Protein AF-A0AAW2CA34-F1 (afdb_monomer)

Mean predicted aligned error: 5.08 Å

Secondary structure (DSSP, 8-state):
--TTHHHHHHHHHHHHHHH-TT-EEEEEE-TTS-EEEEEEE-HHHHHHHHHHTTS-EEEEETT-STT---EEEEEEE-TTS-EEEEEEEE-S---HHHH-

Organism: NCBI:txid425828

Radius of gyration: 14.35 Å; Cα contacts (8 Å, |Δi|>4): 165; chains: 1; bounding box: 37×29×36 Å

Solvent-accessible surface area (backbone atoms only — not comparable to full-atom values): 5666 Å² total; per-residue (Å²): 119,66,96,56,58,61,57,52,53,50,53,52,53,47,54,46,35,76,74,30,87,64,30,46,75,52,72,44,61,44,98,82,72,42,84,30,35,39,39,41,28,49,46,66,23,48,55,47,36,76,74,29,54,90,48,77,47,72,51,71,51,75,43,79,47,101,72,58,30,34,39,35,38,35,30,29,49,44,99,83,73,41,85,38,63,40,32,41,33,40,32,65,57,94,48,72,76,72,78,106

Foldseek 3Di:
DPPCPQVVVVVVLVVLCVVAVQKDKDFDADPVRHTAKIKTFDNVLQVCCVQFVPDWDWDWPQQPDPLRWIKIWIWGADPVRDIGTNIIMTHNDPDPVRVD

pLDDT: mean 88.0, std 10.16, range [55.97, 97.5]

Structure (mmCIF, N/CA/C/O backbone):
data_AF-A0AAW2CA34-F1
#
_entry.id   AF-A0AAW2CA34-F1
#
loop_
_atom_site.group_PDB
_atom_site.id
_atom_site.type_symbol
_atom_site.label_atom_id
_atom_site.label_alt_id
_atom_site.label_comp_id
_atom_site.label_asym_id
_atom_site.label_entity_id
_atom_site.label_seq_id
_atom_site.pdbx_PDB_ins_code
_atom_site.Cartn_x
_atom_site.Cartn_y
_atom_site.Cartn_z
_atom_site.occupancy
_atom_site.B_iso_or_equiv
_atom_site.auth_seq_id
_atom_site.auth_comp_id
_atom_si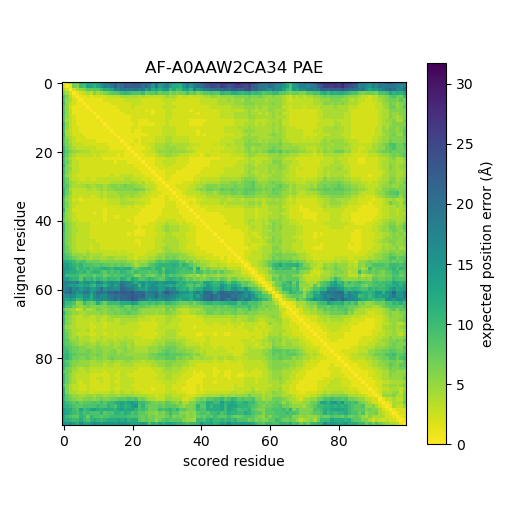te.auth_asym_id
_atom_site.auth_atom_id
_atom_site.pdbx_PDB_model_num
ATOM 1 N N . MET A 1 1 ? -6.536 1.881 16.786 1.00 58.66 1 MET A N 1
ATOM 2 C CA . MET A 1 1 ? -5.444 2.869 16.827 1.00 58.66 1 MET A CA 1
ATOM 3 C C . MET A 1 1 ? -5.452 3.537 18.192 1.00 58.66 1 MET A C 1
ATOM 5 O O . MET A 1 1 ? -6.531 3.646 18.755 1.00 58.66 1 MET A O 1
ATOM 9 N N . ARG A 1 2 ? -4.299 3.907 18.760 1.00 60.31 2 ARG A N 1
ATOM 10 C CA . ARG A 1 2 ? -4.264 4.978 19.764 1.00 60.31 2 ARG A CA 1
ATOM 11 C C . ARG A 1 2 ? -4.700 6.257 19.053 1.00 60.31 2 ARG A C 1
ATOM 13 O O . ARG A 1 2 ? -4.376 6.408 17.873 1.00 60.31 2 ARG A O 1
ATOM 20 N N . ASP A 1 3 ? -5.443 7.116 19.737 1.00 65.50 3 ASP A N 1
ATOM 21 C CA . ASP A 1 3 ? -5.907 8.380 19.162 1.00 65.50 3 ASP A CA 1
ATOM 22 C C . ASP A 1 3 ? -4.699 9.164 18.616 1.00 65.50 3 ASP A C 1
ATOM 24 O O . ASP A 1 3 ? -3.778 9.476 19.373 1.00 65.50 3 ASP A O 1
ATOM 28 N N . GLY A 1 4 ? -4.663 9.417 17.302 1.00 83.94 4 GLY A N 1
ATOM 29 C CA . GLY A 1 4 ? -3.615 10.196 16.635 1.00 83.94 4 GLY A CA 1
ATOM 30 C C . GLY A 1 4 ? -2.659 9.422 15.719 1.00 83.94 4 GLY A C 1
ATOM 31 O O . GLY A 1 4 ? -2.062 10.039 14.837 1.00 83.94 4 GLY A O 1
ATOM 32 N N . ASP A 1 5 ? -2.486 8.103 15.870 1.00 88.81 5 ASP A N 1
ATOM 33 C CA . ASP A 1 5 ? -1.501 7.354 15.060 1.00 88.81 5 ASP A CA 1
ATOM 34 C C . ASP A 1 5 ? -1.902 7.289 13.579 1.00 88.81 5 ASP A C 1
ATOM 36 O O . ASP A 1 5 ? -1.067 7.456 12.686 1.00 88.81 5 ASP A O 1
ATOM 40 N N . ALA A 1 6 ? -3.189 7.040 13.315 1.00 90.00 6 ALA A N 1
ATOM 41 C CA . ALA A 1 6 ? -3.718 6.995 11.956 1.00 90.00 6 ALA A CA 1
ATOM 42 C C . ALA A 1 6 ? -3.664 8.384 11.316 1.00 90.00 6 ALA A C 1
ATOM 44 O O . ALA A 1 6 ? -3.247 8.522 10.171 1.00 90.00 6 ALA A O 1
ATOM 45 N N . GLU A 1 7 ? -4.024 9.414 12.074 1.00 92.12 7 GLU A N 1
ATOM 46 C CA . GLU A 1 7 ? -3.998 10.806 11.649 1.00 92.12 7 GLU A CA 1
ATOM 47 C C . GLU A 1 7 ? -2.572 11.257 11.315 1.00 92.12 7 GLU A C 1
ATOM 49 O O . GLU A 1 7 ? -2.356 11.853 10.262 1.00 92.12 7 GLU A O 1
ATOM 54 N N . CYS A 1 8 ? -1.582 10.915 12.147 1.00 93.94 8 CYS A N 1
ATOM 55 C CA . CYS A 1 8 ? -0.173 11.210 11.877 1.00 93.94 8 CYS A CA 1
ATOM 56 C C . CYS A 1 8 ? 0.326 10.507 10.611 1.00 93.94 8 CYS A C 1
ATOM 58 O O . CYS A 1 8 ? 1.005 11.127 9.791 1.00 93.94 8 CYS A O 1
ATOM 60 N N . ALA A 1 9 ? -0.017 9.228 10.432 1.00 93.19 9 ALA A N 1
ATOM 61 C CA . ALA A 1 9 ? 0.364 8.476 9.241 1.00 93.19 9 ALA A CA 1
ATOM 62 C C . ALA A 1 9 ? -0.260 9.078 7.973 1.00 93.19 9 ALA A C 1
ATOM 64 O O . ALA A 1 9 ? 0.440 9.294 6.985 1.00 93.19 9 ALA A O 1
ATOM 65 N N . LEU A 1 10 ? -1.553 9.411 8.009 1.00 94.62 10 LEU A N 1
ATOM 66 C CA . LEU A 1 10 ? -2.244 10.046 6.888 1.00 94.62 10 LEU A CA 1
ATOM 67 C C . LEU A 1 10 ? -1.679 11.438 6.586 1.00 94.62 10 LEU A C 1
ATOM 69 O O . LEU A 1 10 ? -1.449 11.749 5.422 1.00 94.62 10 LEU A O 1
ATOM 73 N N . ALA A 1 11 ? -1.388 12.248 7.607 1.00 96.00 11 ALA A N 1
ATOM 74 C CA . ALA A 1 11 ? -0.766 13.559 7.428 1.00 96.00 11 ALA A CA 1
ATOM 75 C C . ALA A 1 11 ? 0.624 13.449 6.782 1.00 96.00 11 ALA A C 1
ATOM 77 O O . ALA A 1 11 ? 0.954 14.223 5.885 1.00 96.00 11 ALA A O 1
ATOM 78 N N . TYR A 1 12 ? 1.422 12.458 7.188 1.00 96.56 12 TYR A N 1
ATOM 79 C CA . TYR A 1 12 ? 2.719 12.187 6.573 1.00 96.56 12 TYR A CA 1
ATOM 80 C C . TYR A 1 12 ? 2.588 11.792 5.096 1.00 96.56 12 TYR A C 1
ATOM 82 O O . TYR A 1 12 ? 3.296 12.334 4.247 1.00 96.56 12 TYR A O 1
ATOM 90 N N . LEU A 1 13 ? 1.680 10.866 4.776 1.00 96.38 13 LEU A N 1
ATOM 91 C CA . LEU A 1 13 ? 1.468 10.403 3.402 1.00 96.38 13 LEU A CA 1
ATOM 92 C C . LEU A 1 13 ? 0.876 11.503 2.515 1.00 96.38 13 LEU A C 1
ATOM 94 O O . LEU A 1 13 ? 1.252 11.608 1.350 1.00 96.38 13 LEU A O 1
ATOM 98 N N . GLN A 1 14 ? 0.019 12.364 3.066 1.00 95.62 14 GLN A N 1
ATOM 99 C CA . GLN A 1 14 ? -0.483 13.537 2.358 1.00 95.62 14 GLN A CA 1
ATOM 100 C C . GLN A 1 14 ? 0.649 14.521 2.052 1.00 95.62 14 GLN A C 1
ATOM 102 O O . GLN A 1 14 ? 0.790 14.940 0.910 1.00 95.62 14 GLN A O 1
ATOM 107 N N . ALA A 1 15 ? 1.521 14.812 3.021 1.00 97.25 15 ALA A N 1
ATOM 108 C CA . ALA A 1 15 ? 2.682 15.667 2.781 1.00 97.25 15 ALA A CA 1
ATOM 109 C C . ALA A 1 15 ? 3.618 15.087 1.704 1.00 97.25 15 ALA A C 1
ATOM 111 O O . ALA A 1 15 ? 4.209 15.837 0.931 1.00 97.25 15 ALA A O 1
ATOM 112 N N . LYS A 1 16 ? 3.741 13.754 1.614 1.00 97.06 16 LYS A N 1
ATOM 113 C CA . LYS A 1 16 ? 4.464 13.089 0.518 1.00 97.06 16 LYS A CA 1
ATOM 114 C C . LYS A 1 16 ? 3.777 13.283 -0.833 1.00 97.06 16 LYS A C 1
ATOM 116 O O . LYS A 1 16 ? 4.467 13.614 -1.790 1.00 9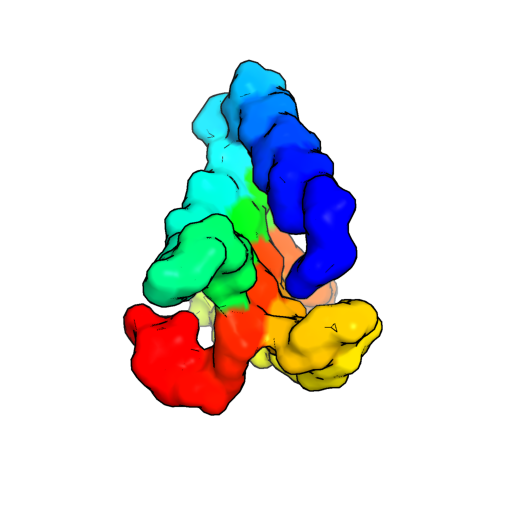7.06 16 LYS A O 1
ATOM 121 N N . ALA A 1 17 ? 2.455 13.133 -0.893 1.00 95.44 17 ALA A N 1
ATOM 122 C CA . ALA A 1 17 ? 1.671 13.378 -2.104 1.00 95.44 17 ALA A CA 1
ATOM 123 C C . ALA A 1 17 ? 1.746 14.843 -2.574 1.00 95.44 17 ALA A C 1
ATOM 125 O O . ALA A 1 17 ? 1.803 15.105 -3.771 1.00 95.44 17 ALA A O 1
ATOM 126 N N . ASP A 1 18 ? 1.805 15.795 -1.641 1.00 96.38 18 ASP A N 1
ATOM 127 C CA . ASP A 1 18 ? 1.935 17.220 -1.960 1.00 96.38 18 ASP A CA 1
ATOM 128 C C . ASP A 1 18 ? 3.332 17.566 -2.518 1.00 96.38 18 ASP A C 1
ATOM 130 O O . ASP A 1 18 ? 3.478 18.505 -3.301 1.00 96.38 18 ASP A O 1
ATOM 134 N N . MET A 1 19 ? 4.368 16.816 -2.121 1.00 96.88 19 MET A N 1
ATOM 135 C CA . MET A 1 19 ? 5.748 16.995 -2.598 1.00 96.88 19 MET A CA 1
ATOM 136 C C . MET A 1 19 ? 6.036 16.271 -3.916 1.00 96.88 19 MET A C 1
ATOM 138 O O . MET A 1 19 ? 6.923 16.690 -4.659 1.00 96.88 19 MET A O 1
ATOM 142 N N . ASP A 1 20 ? 5.332 15.176 -4.186 1.00 96.88 20 ASP A N 1
ATOM 143 C CA . ASP A 1 20 ? 5.573 14.307 -5.328 1.00 96.88 20 ASP A CA 1
ATOM 144 C C . ASP A 1 20 ? 4.245 13.912 -5.980 1.00 96.88 20 ASP A C 1
ATOM 146 O O . ASP A 1 20 ? 3.513 13.060 -5.479 1.00 96.88 20 ASP A O 1
ATOM 150 N N . SER A 1 21 ? 3.957 14.501 -7.144 1.00 94.69 21 SER A N 1
ATOM 151 C CA . SER A 1 21 ? 2.715 14.267 -7.890 1.00 94.69 21 SER A CA 1
ATOM 152 C C . SER A 1 21 ? 2.530 12.822 -8.359 1.00 94.69 21 SER A C 1
ATOM 154 O O . SER A 1 21 ? 1.428 12.439 -8.753 1.00 94.69 21 SER A O 1
ATOM 156 N N . SER A 1 22 ? 3.608 12.037 -8.385 1.00 95.75 22 SER A N 1
ATOM 157 C CA . SER A 1 22 ? 3.572 10.629 -8.766 1.00 95.75 22 SER A CA 1
ATOM 158 C C . SER A 1 22 ? 3.415 9.704 -7.554 1.00 95.75 22 SER A C 1
ATOM 160 O O . SER A 1 22 ? 3.042 8.542 -7.740 1.00 95.75 22 SER A O 1
ATOM 162 N N . PHE A 1 23 ? 3.575 10.209 -6.327 1.00 96.81 23 PHE A N 1
ATOM 163 C CA . PHE A 1 23 ? 3.212 9.485 -5.114 1.00 96.81 23 PHE A CA 1
ATOM 164 C C . PHE A 1 23 ? 1.699 9.251 -5.078 1.00 96.81 23 PHE A C 1
ATOM 166 O O . PHE A 1 23 ? 0.901 10.136 -5.385 1.00 96.81 23 PHE A O 1
ATOM 173 N N . PHE A 1 24 ? 1.284 8.049 -4.687 1.00 95.44 24 PHE A N 1
ATOM 174 C CA . PHE A 1 24 ? -0.128 7.695 -4.619 1.00 95.44 24 PHE A CA 1
ATOM 175 C C . PHE A 1 24 ? -0.462 7.101 -3.259 1.00 95.44 24 PHE A C 1
ATOM 177 O O . PHE A 1 24 ? 0.223 6.204 -2.775 1.00 95.44 24 PHE A O 1
ATOM 184 N N . CYS A 1 25 ? -1.548 7.580 -2.658 1.00 96.25 25 CYS A N 1
ATOM 185 C CA . CYS A 1 25 ? -2.076 7.062 -1.407 1.00 96.25 25 CYS A CA 1
ATOM 186 C C . CYS A 1 25 ? -3.605 7.079 -1.438 1.00 96.25 25 CYS A C 1
ATOM 188 O O . CYS A 1 25 ? -4.223 8.027 -1.923 1.00 96.25 25 CYS A O 1
ATOM 190 N N . ARG A 1 26 ? -4.224 6.025 -0.907 1.00 94.94 26 ARG A N 1
ATOM 191 C CA . ARG A 1 26 ? -5.676 5.904 -0.778 1.00 94.94 26 ARG A CA 1
ATOM 192 C C . ARG A 1 26 ? -6.023 5.160 0.496 1.00 94.94 26 ARG A C 1
ATOM 194 O O . ARG A 1 26 ? -5.345 4.206 0.856 1.00 94.94 26 ARG A O 1
ATOM 201 N N . TYR A 1 27 ? -7.104 5.559 1.149 1.00 94.75 27 TYR A N 1
ATOM 202 C CA . TYR A 1 27 ? -7.567 4.891 2.355 1.00 94.75 27 TYR A CA 1
ATOM 203 C C . TYR A 1 27 ? -9.088 4.820 2.434 1.00 94.75 27 TYR A C 1
ATOM 205 O O . TYR A 1 27 ? -9.802 5.542 1.734 1.00 94.75 27 TYR A O 1
ATOM 213 N N . THR A 1 28 ? -9.571 3.940 3.303 1.00 94.00 28 THR A N 1
ATOM 214 C CA . THR A 1 28 ? -10.977 3.813 3.687 1.00 94.00 28 THR A CA 1
ATOM 215 C C . THR A 1 28 ? -11.108 3.914 5.201 1.00 94.00 28 THR A C 1
ATOM 217 O O . THR A 1 28 ? -10.156 3.666 5.946 1.00 94.00 28 THR A O 1
ATOM 220 N N . VAL A 1 29 ? -12.302 4.271 5.667 1.00 91.94 29 VAL A N 1
ATOM 221 C CA . VAL A 1 29 ? -12.645 4.283 7.093 1.00 91.94 29 VAL A CA 1
ATOM 222 C C . VAL A 1 29 ? -13.747 3.271 7.383 1.00 91.94 29 VAL A C 1
ATOM 224 O O . VAL A 1 29 ? -14.551 2.953 6.507 1.00 91.94 29 VAL A O 1
ATOM 227 N N . ASP A 1 30 ? -13.761 2.736 8.600 1.00 89.25 30 ASP A N 1
ATOM 228 C CA . ASP A 1 30 ? -14.817 1.848 9.074 1.00 89.25 30 ASP A CA 1
ATOM 229 C C . ASP A 1 30 ? -16.063 2.636 9.530 1.00 89.25 30 ASP A C 1
ATOM 231 O 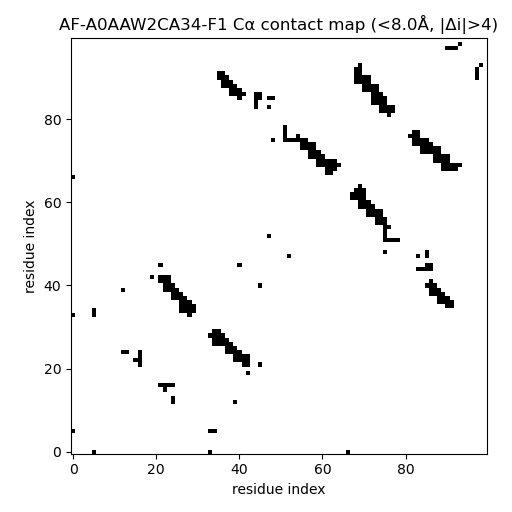O . ASP A 1 30 ? -16.137 3.862 9.435 1.00 89.25 30 ASP A O 1
ATOM 235 N N . LYS A 1 31 ? -17.068 1.918 10.044 1.00 89.50 31 LYS A N 1
ATOM 236 C CA . LYS A 1 31 ? -18.324 2.507 10.546 1.00 89.50 31 LYS A CA 1
ATOM 237 C C . LYS A 1 31 ? -18.133 3.421 11.764 1.00 89.50 31 LYS A C 1
ATOM 239 O O . LYS A 1 31 ? -19.041 4.176 12.093 1.00 89.50 31 LYS A O 1
ATOM 244 N N . GLU A 1 32 ? -16.990 3.331 12.435 1.00 89.06 32 GLU A N 1
ATOM 245 C CA . GLU A 1 32 ? -16.613 4.140 13.596 1.00 89.06 32 GLU A CA 1
ATOM 246 C C . GLU A 1 32 ? -15.650 5.276 13.196 1.00 89.06 32 GLU A C 1
ATOM 248 O O . GLU A 1 32 ? -15.027 5.888 14.061 1.00 89.06 32 GLU A O 1
ATOM 253 N N . SER A 1 33 ? -15.517 5.566 11.893 1.00 87.88 33 SER A N 1
ATOM 254 C CA . SER A 1 33 ? -14.609 6.579 11.333 1.00 87.88 33 SER A CA 1
ATOM 255 C C . SER A 1 33 ? -13.126 6.326 11.623 1.00 87.88 33 SER A C 1
ATOM 257 O O . SER A 1 33 ? -12.317 7.251 11.596 1.00 87.88 33 SER A O 1
ATOM 259 N N . ARG A 1 34 ? -12.738 5.072 11.873 1.00 87.19 34 ARG A N 1
ATOM 260 C CA . ARG A 1 34 ? -11.335 4.687 12.074 1.00 87.19 34 ARG A CA 1
ATOM 261 C C . ARG A 1 34 ? -10.736 4.191 10.771 1.00 87.19 34 ARG A C 1
ATOM 263 O O . ARG A 1 34 ? -11.432 3.594 9.955 1.00 87.19 34 ARG A O 1
ATOM 270 N N . LEU A 1 35 ? -9.426 4.357 10.603 1.00 90.75 35 LEU A N 1
ATOM 271 C CA . LEU A 1 35 ? -8.708 3.854 9.432 1.00 90.75 35 LEU A CA 1
ATOM 272 C C . LEU A 1 35 ? -8.910 2.332 9.263 1.00 90.75 35 LEU A C 1
ATOM 274 O O . LEU A 1 35 ? -8.485 1.526 10.103 1.00 90.75 35 LEU A O 1
ATOM 278 N N . ALA A 1 36 ? -9.567 1.949 8.167 1.00 91.19 36 ALA A N 1
ATOM 279 C CA . ALA A 1 36 ? -9.852 0.564 7.815 1.00 91.19 36 ALA A CA 1
ATOM 280 C C . ALA A 1 36 ? -8.715 0.002 6.960 1.00 91.19 36 ALA A C 1
ATOM 282 O O . ALA A 1 36 ? -7.900 -0.756 7.496 1.00 91.19 36 ALA A O 1
ATOM 283 N N . ASN A 1 37 ? -8.637 0.448 5.702 1.00 92.56 37 ASN A N 1
ATOM 284 C CA . ASN A 1 37 ? -7.606 0.076 4.737 1.00 92.56 37 ASN A CA 1
ATOM 285 C C . ASN A 1 37 ? -6.790 1.308 4.330 1.00 92.56 37 ASN A C 1
ATOM 287 O O .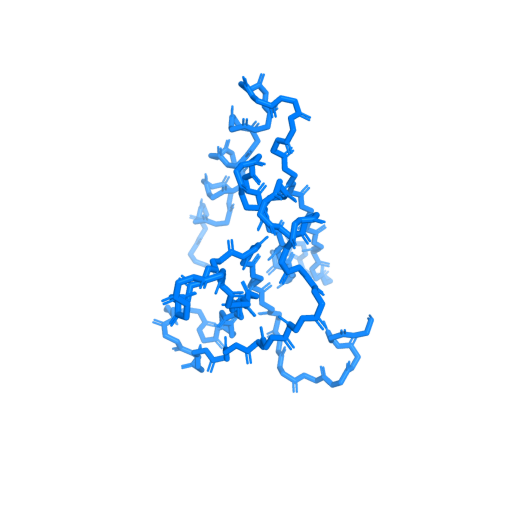 ASN A 1 37 ? -7.329 2.409 4.244 1.00 92.56 37 ASN A O 1
ATOM 291 N N . LEU A 1 38 ? -5.506 1.121 4.047 1.00 94.50 38 LEU A N 1
ATOM 292 C CA . LEU A 1 38 ? -4.590 2.160 3.583 1.00 94.50 38 LEU A CA 1
ATOM 293 C C . LEU A 1 38 ? -3.632 1.550 2.568 1.00 94.50 38 LEU A C 1
ATOM 295 O O . LEU A 1 38 ? -2.909 0.624 2.905 1.00 94.50 38 LEU A O 1
ATOM 299 N N . PHE A 1 39 ? -3.586 2.097 1.364 1.00 95.25 39 PHE A N 1
ATOM 300 C CA . PHE A 1 39 ? -2.607 1.763 0.340 1.00 95.25 39 PHE A CA 1
ATOM 301 C C . PHE A 1 39 ? -1.743 2.979 0.037 1.00 95.25 39 PHE A C 1
ATOM 303 O O . PHE A 1 39 ? -2.267 4.090 -0.070 1.00 95.25 39 PHE A O 1
ATOM 310 N N . TRP A 1 40 ? -0.444 2.765 -0.156 1.00 97.12 40 TRP A N 1
ATOM 311 C CA . TRP A 1 40 ? 0.443 3.784 -0.696 1.00 97.12 40 TRP A CA 1
ATOM 312 C C . TRP A 1 40 ? 1.560 3.186 -1.552 1.00 97.12 40 TRP A C 1
ATOM 314 O O . TRP A 1 40 ? 1.996 2.052 -1.350 1.00 97.12 40 TRP A O 1
ATOM 324 N N . THR A 1 41 ? 2.040 3.991 -2.493 1.00 97.50 41 THR A N 1
ATOM 325 C CA . THR A 1 41 ? 3.212 3.721 -3.326 1.00 97.50 41 THR A CA 1
ATOM 326 C C . THR A 1 41 ? 3.920 5.033 -3.629 1.00 97.50 41 THR A C 1
ATOM 328 O O . THR A 1 41 ? 3.275 6.051 -3.891 1.00 97.50 41 THR A O 1
ATOM 331 N N . ASP A 1 42 ? 5.250 5.008 -3.615 1.00 97.00 42 ASP A N 1
ATOM 332 C CA . ASP A 1 42 ? 6.044 6.124 -4.116 1.00 97.00 42 ASP A CA 1
ATOM 333 C C . ASP A 1 42 ? 6.235 6.042 -5.636 1.00 97.00 42 ASP A C 1
ATOM 335 O O . ASP A 1 42 ? 5.833 5.079 -6.299 1.00 97.00 42 ASP A O 1
ATOM 339 N N . SER A 1 43 ? 6.812 7.099 -6.192 1.00 96.75 43 SER A N 1
ATOM 340 C CA . SER A 1 43 ? 7.006 7.254 -7.631 1.00 96.75 43 SER A CA 1
ATOM 341 C C . SER A 1 43 ? 7.980 6.246 -8.215 1.00 96.75 43 SER A C 1
ATOM 343 O O . SER A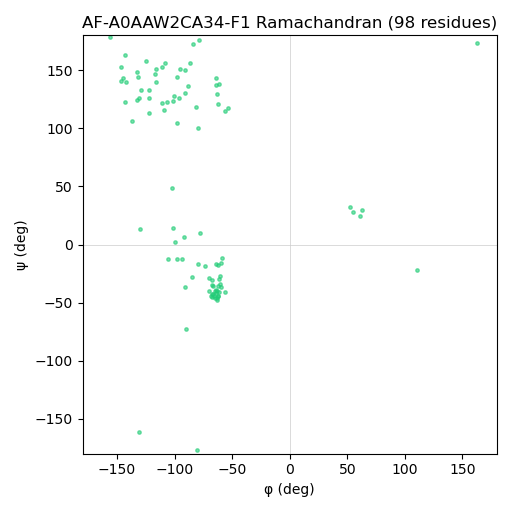 1 43 ? 7.756 5.772 -9.326 1.00 96.75 43 SER A O 1
ATOM 345 N N . GLN A 1 44 ? 9.027 5.881 -7.470 1.00 96.06 44 GLN A N 1
ATOM 346 C CA . GLN A 1 44 ? 9.983 4.876 -7.926 1.00 96.06 44 GLN A CA 1
ATOM 347 C C . GLN A 1 44 ? 9.315 3.504 -7.997 1.00 96.06 44 GLN A C 1
ATOM 349 O O . GLN A 1 44 ? 9.409 2.833 -9.016 1.00 96.06 44 GLN A O 1
ATOM 354 N N . SER A 1 45 ? 8.556 3.141 -6.967 1.00 96.06 45 SER A N 1
ATOM 355 C CA . SER A 1 45 ? 7.802 1.889 -6.889 1.00 96.06 45 SER A CA 1
ATOM 356 C C . SER A 1 45 ? 6.787 1.763 -8.033 1.00 96.06 45 SER A C 1
ATOM 358 O O . SER A 1 45 ? 6.610 0.681 -8.593 1.00 96.06 45 SER A O 1
ATOM 360 N N . ARG A 1 46 ? 6.160 2.875 -8.448 1.00 95.50 46 ARG A N 1
ATOM 361 C CA . ARG A 1 46 ? 5.278 2.906 -9.628 1.00 95.50 46 ARG A CA 1
ATOM 362 C C . ARG A 1 46 ? 6.028 2.704 -10.943 1.00 95.50 46 ARG A C 1
ATOM 364 O O . ARG A 1 46 ? 5.559 1.935 -11.774 1.00 95.50 46 ARG A O 1
ATOM 371 N N . LEU A 1 47 ? 7.171 3.367 -11.128 1.00 95.81 47 LEU A N 1
ATOM 372 C CA . LEU A 1 47 ? 8.013 3.179 -12.317 1.00 95.81 47 LEU A CA 1
ATOM 373 C C . LEU A 1 47 ? 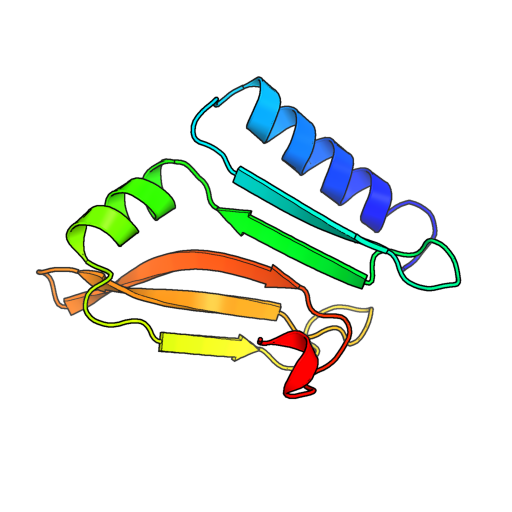8.552 1.747 -12.397 1.00 95.81 47 LEU A C 1
ATOM 375 O O . LEU A 1 47 ? 8.582 1.139 -13.466 1.00 95.81 47 LEU A O 1
ATOM 379 N N . ASP A 1 48 ? 8.935 1.191 -11.252 1.00 95.38 48 ASP A N 1
ATOM 380 C CA . ASP A 1 48 ? 9.396 -0.183 -11.144 1.00 95.38 48 ASP A CA 1
ATOM 381 C C . ASP A 1 48 ? 8.272 -1.166 -11.491 1.00 95.38 48 ASP A C 1
ATOM 383 O O . ASP A 1 48 ? 8.517 -2.136 -12.204 1.00 95.38 48 ASP A O 1
ATOM 387 N N . TYR A 1 49 ? 7.034 -0.904 -11.060 1.00 94.62 49 TYR A N 1
ATOM 388 C CA . TYR A 1 49 ? 5.872 -1.707 -11.450 1.00 94.62 49 TYR A CA 1
ATOM 389 C C . TYR A 1 49 ? 5.581 -1.624 -12.956 1.00 94.62 49 TYR A C 1
ATOM 391 O O . TYR A 1 49 ? 5.279 -2.639 -13.578 1.00 94.62 49 TYR A O 1
ATOM 399 N N . GLU A 1 50 ? 5.722 -0.451 -13.579 1.00 94.25 50 GLU A N 1
ATOM 400 C CA . GLU A 1 50 ? 5.585 -0.314 -15.038 1.00 94.25 50 GLU A CA 1
ATOM 401 C C . GLU A 1 50 ? 6.630 -1.145 -15.807 1.00 94.25 50 GLU A C 1
ATOM 403 O O . GLU A 1 50 ? 6.346 -1.621 -16.906 1.00 94.25 50 GLU A O 1
ATOM 408 N N . CYS A 1 51 ? 7.819 -1.356 -15.229 1.00 93.81 51 CYS A N 1
ATOM 409 C CA . CYS A 1 51 ? 8.903 -2.121 -15.854 1.00 93.81 51 CYS A CA 1
ATOM 410 C C . CYS A 1 51 ? 8.887 -3.624 -15.523 1.00 93.81 51 CYS A C 1
ATOM 412 O O . CYS A 1 51 ? 9.270 -4.433 -16.367 1.00 93.81 51 CYS A O 1
ATOM 414 N N . PHE A 1 52 ? 8.508 -3.990 -14.295 1.00 93.12 52 PHE A N 1
ATOM 415 C CA . PHE A 1 52 ? 8.701 -5.327 -13.705 1.00 93.12 52 PHE A CA 1
ATOM 416 C C . PHE A 1 52 ? 7.418 -5.906 -13.077 1.00 93.12 52 PHE A C 1
ATOM 418 O O . PHE A 1 52 ? 7.474 -6.849 -12.289 1.00 93.12 52 PHE A O 1
ATOM 425 N N . GLY A 1 53 ? 6.253 -5.318 -13.362 1.00 88.75 53 GLY A N 1
ATOM 426 C CA . GLY A 1 53 ? 4.951 -5.750 -12.841 1.00 88.75 53 GLY A CA 1
ATOM 427 C C . GLY A 1 53 ? 4.362 -6.985 -13.532 1.00 88.75 53 GLY A C 1
ATOM 428 O O . GLY A 1 53 ? 3.198 -7.307 -13.311 1.00 88.75 53 GLY A O 1
ATOM 429 N N . ASP A 1 54 ? 5.133 -7.671 -14.380 1.00 86.44 54 ASP A N 1
ATOM 430 C CA . ASP A 1 54 ? 4.746 -8.918 -15.046 1.00 86.44 54 ASP A CA 1
ATOM 431 C C . ASP A 1 54 ? 4.592 -10.081 -14.057 1.00 86.44 54 ASP A C 1
ATOM 433 O O . ASP A 1 54 ? 3.743 -10.955 -14.247 1.00 86.44 54 ASP A O 1
ATOM 437 N N . VAL A 1 55 ? 5.369 -10.063 -12.970 1.00 77.38 55 VAL A N 1
ATOM 438 C CA . VAL A 1 55 ? 5.225 -10.983 -11.841 1.00 77.38 55 VAL A CA 1
ATOM 439 C C . VAL A 1 55 ? 4.991 -10.184 -10.564 1.00 77.38 55 VAL A C 1
ATOM 441 O O . VAL A 1 55 ? 5.885 -9.506 -10.060 1.00 77.38 55 VAL A O 1
ATOM 444 N N . LEU A 1 56 ? 3.786 -10.320 -10.012 1.00 83.75 56 LEU A N 1
ATOM 445 C CA . LEU A 1 56 ? 3.393 -9.719 -8.745 1.00 83.75 56 LEU A CA 1
ATOM 446 C C . LEU A 1 56 ? 3.206 -10.806 -7.686 1.00 83.75 56 LEU A C 1
ATOM 448 O O . LEU A 1 56 ? 2.376 -11.703 -7.836 1.00 83.75 56 LEU A O 1
ATOM 452 N N . ALA A 1 57 ? 3.951 -10.697 -6.597 1.00 84.69 57 ALA A N 1
ATOM 453 C CA . ALA A 1 57 ? 3.699 -11.411 -5.360 1.00 84.69 57 ALA A CA 1
ATOM 454 C C . ALA A 1 57 ? 3.248 -10.414 -4.288 1.00 84.69 57 ALA A C 1
ATOM 456 O O . ALA A 1 57 ? 3.594 -9.233 -4.312 1.00 84.69 57 ALA A O 1
ATOM 457 N N . PHE A 1 58 ? 2.475 -10.897 -3.326 1.00 80.69 58 PHE A N 1
ATOM 458 C CA . PHE A 1 58 ? 2.172 -10.144 -2.122 1.00 80.69 58 PHE A CA 1
ATOM 459 C C . PHE A 1 58 ? 2.619 -10.970 -0.923 1.00 80.69 58 PHE A C 1
ATOM 461 O O . PHE A 1 58 ? 2.261 -12.140 -0.802 1.00 80.69 58 PHE A O 1
ATOM 468 N N . ASP A 1 59 ? 3.433 -10.368 -0.062 1.00 77.94 59 ASP A N 1
ATOM 469 C CA . ASP A 1 59 ? 3.802 -10.972 1.214 1.00 77.94 59 ASP A CA 1
ATOM 470 C C . ASP A 1 59 ? 2.974 -10.318 2.319 1.00 77.94 59 ASP A C 1
ATOM 472 O O . ASP A 1 59 ? 2.953 -9.091 2.464 1.00 77.94 59 ASP A O 1
ATOM 476 N N . THR A 1 60 ? 2.243 -11.135 3.073 1.00 71.19 60 THR A N 1
ATOM 477 C CA . THR A 1 60 ? 1.448 -10.683 4.215 1.00 71.19 60 THR A CA 1
ATOM 478 C C . THR A 1 60 ? 2.243 -10.927 5.487 1.00 71.19 60 THR A C 1
ATOM 480 O O . THR A 1 60 ? 2.314 -12.053 5.984 1.00 71.19 60 THR A O 1
ATOM 483 N N . THR A 1 61 ? 2.803 -9.870 6.073 1.00 68.06 61 THR A N 1
ATOM 484 C CA . THR A 1 61 ? 3.357 -9.979 7.427 1.00 68.06 61 THR A CA 1
ATOM 485 C C . THR A 1 61 ? 2.198 -9.890 8.419 1.00 68.06 61 THR A C 1
ATOM 487 O O . THR A 1 61 ? 1.643 -8.823 8.696 1.00 68.06 61 THR A O 1
ATOM 490 N N . TYR A 1 62 ? 1.757 -11.045 8.916 1.00 55.97 62 TYR A N 1
ATOM 491 C CA . TYR A 1 62 ? 0.597 -11.125 9.800 1.00 55.97 62 TYR A CA 1
ATOM 492 C C . TYR A 1 62 ? 0.826 -10.347 11.104 1.00 55.97 62 TYR A C 1
ATOM 494 O O . TYR A 1 62 ? 1.726 -10.662 11.883 1.00 55.97 62 TYR A O 1
ATOM 502 N N . LYS A 1 63 ? -0.046 -9.363 11.369 1.00 62.88 63 LYS A N 1
ATOM 503 C CA . LYS A 1 63 ? -0.273 -8.729 12.686 1.00 62.88 63 LYS A CA 1
ATOM 504 C C . LYS A 1 63 ? 0.971 -8.200 13.412 1.00 62.88 63 LYS A C 1
ATOM 506 O O . LYS A 1 63 ? 1.001 -8.179 14.642 1.00 62.88 63 LYS A O 1
ATOM 511 N N . THR A 1 64 ? 1.973 -7.730 12.680 1.00 62.44 64 THR A N 1
ATOM 512 C CA . THR A 1 64 ? 3.209 -7.171 13.253 1.00 62.44 64 THR A CA 1
ATOM 513 C C . THR A 1 64 ? 3.024 -5.786 13.879 1.00 62.44 64 THR A C 1
ATOM 515 O O . THR A 1 64 ? 3.841 -5.379 14.704 1.00 62.44 64 THR A O 1
ATOM 518 N N . ASN A 1 65 ? 1.948 -5.058 13.553 1.00 73.81 65 ASN A N 1
ATOM 519 C CA . ASN A 1 65 ? 1.644 -3.785 14.210 1.00 73.81 65 ASN A CA 1
ATOM 520 C C . ASN A 1 65 ? 0.835 -3.966 15.507 1.00 73.81 65 ASN A C 1
ATOM 522 O O . ASN A 1 65 ? 0.080 -4.923 15.683 1.00 73.81 65 ASN A O 1
ATOM 526 N N . VAL A 1 66 ? 0.939 -2.980 16.405 1.00 80.12 66 VAL A N 1
ATOM 527 C CA . VAL A 1 66 ? 0.234 -2.939 17.704 1.00 80.12 66 VAL A CA 1
ATOM 528 C C . VAL A 1 66 ? -1.297 -2.991 17.582 1.00 80.12 66 VAL A C 1
ATOM 530 O O . VAL A 1 66 ? -1.993 -3.208 18.573 1.00 80.12 66 VAL A O 1
ATOM 533 N N . TYR A 1 67 ? -1.827 -2.820 16.368 1.00 82.88 67 TYR A N 1
ATOM 534 C CA . TYR A 1 67 ? -3.250 -2.848 16.043 1.00 82.88 67 TYR A CA 1
ATOM 535 C C . TYR A 1 67 ? -3.717 -4.177 15.459 1.00 82.88 67 TYR A C 1
ATOM 537 O O . TYR A 1 67 ? -4.898 -4.300 15.145 1.00 82.88 67 TYR A O 1
ATOM 545 N N . LYS A 1 68 ? -2.824 -5.172 15.340 1.00 83.25 68 LYS A N 1
ATOM 546 C CA . LYS A 1 68 ? -3.127 -6.494 14.776 1.00 83.25 68 LYS A CA 1
ATOM 547 C C . LYS A 1 68 ? -3.741 -6.415 13.370 1.00 83.25 68 LYS A C 1
ATOM 549 O O . LYS A 1 68 ? -4.493 -7.309 12.986 1.00 83.25 68 LYS A O 1
ATOM 554 N N . LYS A 1 69 ? -3.421 -5.357 12.619 1.00 86.38 69 LYS A N 1
ATOM 555 C CA . LYS A 1 69 ? -3.815 -5.186 11.217 1.00 86.38 69 LYS A CA 1
ATOM 556 C C . LYS A 1 69 ? -2.765 -5.832 10.305 1.00 86.38 69 LYS A C 1
ATOM 558 O O . LYS A 1 69 ? -1.577 -5.637 10.579 1.00 86.38 69 LYS A O 1
ATOM 563 N N . PRO A 1 70 ? -3.152 -6.575 9.259 1.00 88.56 70 PRO A N 1
ATOM 564 C CA . PRO A 1 70 ? -2.207 -7.097 8.276 1.00 88.56 70 PRO A CA 1
ATOM 565 C C . PRO A 1 70 ? -1.480 -5.963 7.550 1.00 88.56 70 PRO A C 1
ATOM 567 O O . PRO A 1 70 ? -2.103 -4.964 7.182 1.00 88.56 70 PRO A O 1
ATOM 570 N N . LEU A 1 71 ? -0.172 -6.128 7.348 1.00 89.31 71 LEU A N 1
ATOM 571 C CA . LEU A 1 71 ? 0.612 -5.317 6.420 1.00 89.31 71 LEU A CA 1
ATOM 572 C C . LEU A 1 71 ? 0.996 -6.201 5.235 1.00 89.31 71 LEU A C 1
ATOM 574 O O . LEU A 1 71 ? 1.727 -7.183 5.391 1.00 89.31 71 LEU A O 1
ATOM 578 N N . VAL A 1 72 ? 0.486 -5.835 4.068 1.00 90.25 72 VAL A N 1
ATOM 579 C CA . VAL A 1 72 ? 0.753 -6.477 2.787 1.00 90.25 72 VAL A CA 1
ATOM 580 C C . VAL A 1 72 ? 1.783 -5.647 2.043 1.00 90.25 72 VAL A C 1
ATOM 582 O O . VAL A 1 72 ? 1.601 -4.441 1.874 1.00 90.25 72 VAL A O 1
ATOM 585 N N . ILE A 1 73 ? 2.854 -6.281 1.584 1.00 91.75 73 ILE A N 1
ATOM 586 C CA . ILE A 1 73 ? 3.834 -5.647 0.704 1.00 91.75 73 ILE A CA 1
ATOM 587 C C . ILE A 1 73 ? 3.644 -6.225 -0.692 1.00 91.75 73 ILE A C 1
ATOM 589 O O . ILE A 1 73 ? 3.717 -7.440 -0.877 1.00 91.75 73 ILE A O 1
ATOM 593 N N . LEU A 1 74 ? 3.389 -5.355 -1.666 1.00 92.50 74 LEU A N 1
ATOM 594 C CA . LEU A 1 74 ? 3.348 -5.720 -3.077 1.00 92.50 74 LEU A CA 1
ATOM 595 C C . LEU A 1 74 ? 4.784 -5.751 -3.588 1.00 92.50 74 LEU A C 1
ATOM 597 O O . LEU A 1 74 ? 5.473 -4.731 -3.537 1.00 92.50 74 LEU A O 1
ATOM 601 N N . VAL A 1 75 ? 5.241 -6.911 -4.050 1.00 94.06 75 VAL A N 1
ATOM 602 C CA . VAL A 1 75 ? 6.617 -7.109 -4.508 1.00 94.06 75 VAL A CA 1
ATOM 603 C C . VAL A 1 75 ? 6.674 -7.828 -5.846 1.00 94.06 75 VAL A C 1
ATOM 605 O O . VAL A 1 75 ? 5.857 -8.692 -6.146 1.00 94.06 75 VAL A O 1
ATOM 608 N N . GLY A 1 76 ? 7.686 -7.507 -6.634 1.00 93.25 76 GLY A N 1
ATOM 609 C CA . GLY A 1 76 ? 8.061 -8.245 -7.831 1.00 93.25 76 GLY A CA 1
ATOM 610 C C . GLY A 1 76 ? 9.550 -8.533 -7.845 1.00 93.25 76 GLY A C 1
ATOM 611 O O . GLY A 1 76 ? 10.234 -8.480 -6.816 1.00 93.25 76 GLY A O 1
ATOM 612 N N . VAL A 1 77 ? 10.053 -8.851 -9.032 1.00 92.44 77 VAL A N 1
ATOM 613 C CA . VAL A 1 77 ? 11.454 -9.205 -9.240 1.00 92.44 77 VAL A CA 1
ATOM 614 C C . VAL A 1 77 ? 11.995 -8.427 -10.430 1.00 92.44 77 VAL A C 1
ATOM 616 O O . VAL A 1 77 ? 11.460 -8.518 -11.528 1.00 92.44 77 VAL A O 1
ATOM 619 N N . ASN A 1 78 ? 13.080 -7.682 -10.231 1.00 91.81 78 ASN A N 1
ATOM 620 C CA . ASN A 1 78 ? 13.732 -6.972 -11.329 1.00 91.81 78 ASN A CA 1
ATOM 621 C C . ASN A 1 78 ? 14.608 -7.908 -12.192 1.00 91.81 78 ASN A C 1
ATOM 623 O O . ASN A 1 78 ? 14.854 -9.074 -11.871 1.00 91.81 78 ASN A O 1
ATOM 627 N N . HIS A 1 79 ? 15.181 -7.368 -13.268 1.00 90.44 79 HIS A N 1
ATOM 628 C CA . HIS A 1 79 ? 16.071 -8.095 -14.185 1.00 90.44 79 HIS A CA 1
ATOM 629 C C . HIS A 1 79 ? 17.347 -8.675 -13.534 1.00 90.44 79 HIS A C 1
ATOM 631 O O . HIS A 1 79 ? 17.990 -9.560 -14.101 1.00 90.44 79 HIS A O 1
ATOM 637 N N . HIS A 1 80 ? 17.713 -8.221 -12.333 1.00 92.94 80 HIS A N 1
ATOM 638 C CA . HIS A 1 80 ? 18.820 -8.763 -11.544 1.00 92.94 80 HIS A CA 1
ATOM 639 C C . HIS A 1 80 ? 18.396 -9.871 -10.573 1.00 92.94 80 HIS A C 1
ATOM 641 O O . HIS A 1 80 ? 19.228 -10.355 -9.804 1.00 92.94 80 HIS A O 1
ATOM 647 N N . ARG A 1 81 ? 17.132 -10.313 -10.627 1.00 89.25 81 ARG A N 1
ATOM 648 C CA . ARG A 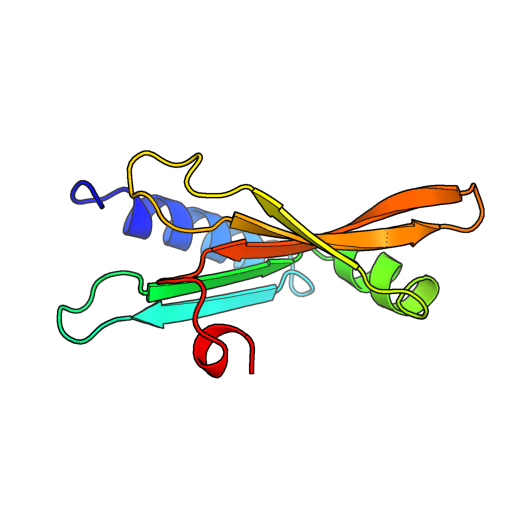1 81 ? 16.531 -11.272 -9.689 1.00 89.25 81 ARG A CA 1
ATOM 649 C C . ARG A 1 81 ? 16.483 -10.749 -8.251 1.00 89.25 81 ARG A C 1
ATOM 651 O O . ARG A 1 81 ? 16.570 -11.529 -7.305 1.00 89.25 81 ARG A O 1
ATOM 658 N N . GLN A 1 82 ? 16.384 -9.434 -8.084 1.00 91.81 82 GLN A N 1
ATOM 659 C CA . GLN A 1 82 ? 16.250 -8.797 -6.778 1.00 91.81 82 GLN A CA 1
ATOM 660 C C . GLN A 1 82 ? 14.782 -8.487 -6.510 1.00 91.81 82 GLN A C 1
ATOM 662 O O . GLN A 1 82 ? 14.052 -8.116 -7.427 1.00 91.81 82 GLN A O 1
ATOM 667 N N . THR A 1 83 ? 14.366 -8.620 -5.252 1.00 91.38 83 THR A N 1
ATOM 668 C CA . THR A 1 83 ? 13.036 -8.201 -4.806 1.00 91.38 83 THR A CA 1
ATOM 669 C C . THR A 1 83 ? 12.883 -6.693 -4.965 1.00 91.38 83 THR A C 1
ATOM 671 O O . THR A 1 83 ? 13.718 -5.929 -4.479 1.00 91.38 83 THR A O 1
ATOM 674 N N . THR A 1 84 ? 11.792 -6.279 -5.597 1.00 92.69 84 THR A N 1
ATOM 675 C CA . THR A 1 84 ? 11.426 -4.874 -5.785 1.00 92.69 84 THR A CA 1
ATOM 676 C C . THR A 1 84 ? 10.057 -4.636 -5.171 1.00 92.69 84 THR A C 1
ATOM 678 O O . THR A 1 84 ? 9.151 -5.434 -5.385 1.00 92.69 84 THR A O 1
ATOM 681 N N . VAL A 1 85 ? 9.906 -3.572 -4.383 1.00 93.94 85 VAL A N 1
ATOM 682 C CA . VAL A 1 85 ? 8.632 -3.215 -3.745 1.00 93.94 85 VAL A CA 1
ATOM 683 C C . VAL A 1 85 ? 7.868 -2.271 -4.667 1.00 93.94 85 VAL A C 1
ATOM 685 O O . VAL A 1 85 ? 8.422 -1.284 -5.131 1.00 93.94 85 VAL A O 1
ATOM 688 N N . PHE A 1 86 ? 6.596 -2.570 -4.907 1.00 95.19 86 PHE A N 1
ATOM 689 C CA . PHE A 1 86 ? 5.697 -1.760 -5.732 1.00 95.19 86 PHE A CA 1
ATOM 690 C C . PHE A 1 86 ? 4.679 -0.972 -4.911 1.00 95.19 86 PHE A C 1
ATOM 692 O O . PHE A 1 86 ? 3.998 -0.100 -5.437 1.00 95.19 86 PHE A O 1
ATOM 699 N N . GLY A 1 87 ? 4.534 -1.286 -3.627 1.00 94.75 87 GLY A N 1
ATOM 700 C CA . GLY A 1 87 ? 3.626 -0.580 -2.738 1.00 94.75 87 GLY A CA 1
ATOM 701 C C . GLY A 1 87 ? 3.337 -1.364 -1.471 1.00 94.75 87 GLY A C 1
ATOM 702 O O . GLY A 1 87 ? 3.720 -2.526 -1.321 1.00 94.75 87 GLY A O 1
ATOM 703 N N . CYS A 1 88 ? 2.630 -0.714 -0.559 1.00 93.75 88 CYS A N 1
ATOM 704 C CA . CYS A 1 88 ? 2.288 -1.267 0.741 1.00 93.75 88 CYS A CA 1
ATOM 705 C C . CYS A 1 88 ? 0.803 -1.065 1.021 1.00 93.75 88 CYS A C 1
ATOM 707 O O . CYS A 1 88 ? 0.232 -0.026 0.684 1.00 93.75 88 CYS A O 1
ATOM 709 N N . VAL A 1 89 ? 0.192 -2.044 1.683 1.00 93.06 89 VAL A N 1
ATOM 710 C CA . VAL A 1 89 ? -1.213 -2.014 2.080 1.00 93.06 89 VAL A CA 1
ATOM 711 C C . VAL A 1 89 ? -1.341 -2.380 3.555 1.00 93.06 89 VAL A C 1
ATOM 713 O O . VAL A 1 89 ? -0.899 -3.442 3.977 1.00 93.06 89 VAL A O 1
ATOM 716 N N . VAL A 1 90 ? -1.993 -1.541 4.351 1.00 91.81 90 VAL A N 1
ATOM 717 C CA . VAL A 1 90 ? -2.536 -1.930 5.655 1.00 91.81 90 VAL A CA 1
ATOM 718 C C . VAL A 1 90 ? -4.000 -2.283 5.460 1.00 91.81 90 VAL A C 1
ATOM 720 O O . VAL A 1 90 ? -4.760 -1.469 4.938 1.00 91.81 90 VAL A O 1
ATOM 723 N N . LEU A 1 91 ? -4.398 -3.472 5.899 1.00 90.00 91 LEU A N 1
ATOM 724 C CA . LEU A 1 91 ? -5.769 -3.959 5.768 1.00 90.00 91 LEU A CA 1
ATOM 725 C C . LEU A 1 91 ? -6.497 -3.978 7.112 1.00 90.00 91 LEU A C 1
ATOM 727 O O . LEU A 1 91 ? -5.886 -4.033 8.184 1.00 90.00 91 LEU A O 1
ATOM 731 N N . VAL A 1 92 ? -7.826 -3.927 7.064 1.00 88.06 92 VAL A N 1
ATOM 732 C CA . VAL A 1 92 ? -8.661 -4.111 8.253 1.00 88.06 92 VAL A CA 1
ATOM 733 C C . VAL A 1 92 ? -8.631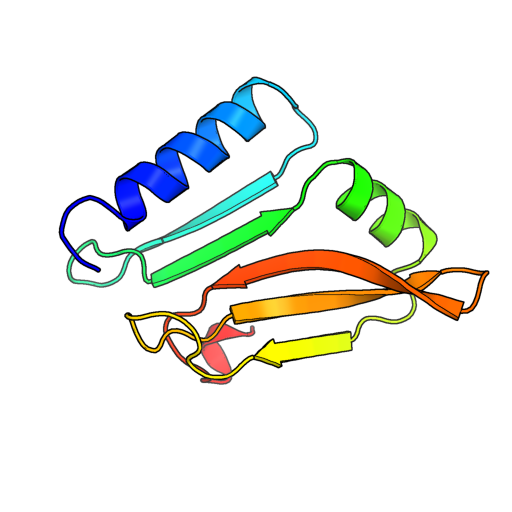 -5.560 8.738 1.00 88.06 92 VAL A C 1
ATOM 735 O O . VAL A 1 92 ? -8.522 -5.785 9.944 1.00 88.06 92 VAL A O 1
ATOM 738 N N . ASP A 1 93 ? -8.646 -6.513 7.809 1.00 82.69 93 ASP A N 1
ATOM 739 C CA . ASP A 1 93 ? -8.595 -7.955 8.034 1.00 82.69 93 ASP A CA 1
ATOM 740 C C . ASP A 1 93 ? -8.054 -8.696 6.794 1.00 82.69 93 ASP A C 1
ATOM 742 O O . ASP A 1 93 ? -7.725 -8.077 5.786 1.00 82.69 93 ASP A O 1
ATOM 746 N N . GLU A 1 94 ? -7.926 -10.021 6.895 1.00 76.88 94 GLU A N 1
ATOM 747 C CA . GLU A 1 94 ? -7.513 -10.908 5.795 1.00 76.88 94 GLU A CA 1
ATOM 748 C C . GLU A 1 94 ? -8.728 -11.641 5.206 1.00 76.88 94 GLU A C 1
ATOM 750 O O . GLU A 1 94 ? -8.738 -12.867 5.093 1.00 76.88 94 GLU A O 1
ATOM 755 N N . THR A 1 95 ? -9.802 -10.910 4.901 1.00 78.75 95 THR A N 1
ATOM 756 C CA . THR A 1 95 ? -10.948 -11.468 4.166 1.00 78.75 95 THR A CA 1
ATOM 757 C C . THR A 1 95 ? -10.762 -11.279 2.667 1.00 78.75 95 THR A C 1
ATOM 759 O O .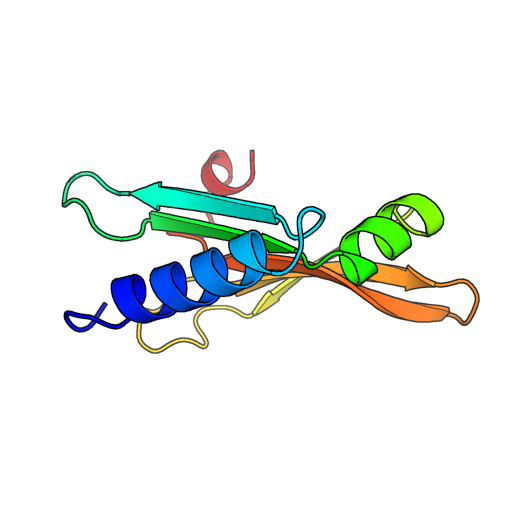 THR A 1 95 ? -10.116 -10.327 2.236 1.00 78.75 95 THR A O 1
ATOM 762 N N . ILE A 1 96 ? -11.321 -12.188 1.863 1.00 71.44 96 ILE A N 1
ATOM 763 C CA . ILE A 1 96 ? -11.215 -12.134 0.398 1.00 71.44 96 ILE A CA 1
ATOM 764 C C . ILE A 1 96 ? -11.736 -10.786 -0.116 1.00 71.44 96 ILE A C 1
ATOM 766 O O . ILE A 1 96 ? -11.100 -10.163 -0.956 1.00 71.44 96 ILE A O 1
ATOM 770 N N . GLU A 1 97 ? -12.835 -10.296 0.451 1.00 76.19 97 GLU A N 1
ATOM 771 C CA . GLU A 1 97 ? -13.456 -9.015 0.114 1.00 76.19 97 GLU A CA 1
ATOM 772 C C . GLU A 1 97 ? -12.531 -7.814 0.343 1.00 76.19 97 GLU A C 1
ATOM 774 O O . GLU A 1 97 ? -12.674 -6.797 -0.325 1.00 76.19 97 GLU A O 1
ATOM 779 N N . THR A 1 98 ? -11.578 -7.919 1.268 1.00 74.50 98 THR A N 1
ATOM 780 C CA . THR A 1 98 ? -10.612 -6.857 1.566 1.00 74.50 98 THR A CA 1
ATOM 781 C C . THR A 1 98 ? -9.453 -6.816 0.550 1.00 74.50 98 THR A C 1
ATOM 783 O O . THR A 1 98 ? -8.767 -5.796 0.451 1.00 74.50 98 THR A O 1
ATOM 786 N N . TYR A 1 99 ? -9.250 -7.884 -0.234 1.00 68.06 99 TYR A N 1
ATOM 787 C CA . TYR A 1 99 ? -8.238 -7.961 -1.300 1.00 68.06 99 TYR A CA 1
ATOM 788 C C . TYR A 1 99 ? -8.778 -7.672 -2.714 1.00 68.06 99 TYR A C 1
ATOM 790 O O . TYR A 1 99 ? -7.963 -7.524 -3.627 1.00 68.06 99 TYR A O 1
ATOM 798 N N . ILE A 1 100 ? -10.105 -7.639 -2.913 1.00 61.75 100 ILE A N 1
ATOM 799 C CA . ILE A 1 100 ? -10.764 -7.456 -4.226 1.00 61.75 100 ILE A CA 1
ATOM 800 C C . ILE A 1 100 ? -11.213 -6.005 -4.427 1.00 61.75 100 ILE A C 1
ATOM 802 O O . ILE A 1 100 ? -11.769 -5.409 -3.479 1.00 61.75 100 ILE A O 1
#

Nearest PDB structures (foldseek):
  4dx8-assembly4_E  TM=5.677E-01  e=1.117E+00  Homo sapiens
  4jif-assembly1_A  TM=5.692E-01  e=1.695E+00  Homo sapiens
  4dx8-assembly2_B  TM=5.646E-01  e=1.597E+00  Homo sapiens
  3thr-assembly1_B  TM=4.569E-01  e=4.401E+00  Rattus norvegicus
  6txd-assembly1_C  TM=3.193E-01  e=3.266E+00  synthetic construct

InterPro domains:
  IPR018289 MULE transposase domain [PF10551] (55-99)

Sequence (100 aa):
MRDGDAECALAYLQAKADMDSSFFCRYTVDKESRLANLFWTDSQSRLDYECFGDVLAFDTTYKTNVYKKPLVILVGVNHHRQTTVFGCVVLVDETIETYI